Protein AF-A0A955H405-F1 (afdb_monomer_lite)

pLDDT: mean 86.74, std 10.96, range [53.12, 96.62]

Secondary structure (DSSP, 8-state):
-HHHHHHHHHHTHHHHHHHHHHHHHHHHHHH-SSPPPHHHHHHHHHHHHHHHHTT--SSHHHHHHHHHHHHHHHHHHHHHHHH--

Structure (mmCIF, N/CA/C/O backbone):
data_AF-A0A955H405-F1
#
_entry.id   AF-A0A955H405-F1
#
loop_
_atom_site.group_PDB
_atom_site.id
_atom_site.type_symbol
_atom_site.label_atom_id
_atom_site.label_alt_id
_atom_site.label_comp_id
_atom_site.label_asym_id
_atom_site.label_entity_id
_atom_site.label_seq_id
_atom_site.pdbx_PDB_ins_code
_atom_site.Cartn_x
_atom_site.Cartn_y
_atom_site.Cartn_z
_atom_site.occupancy
_atom_site.B_iso_or_equiv
_atom_site.auth_seq_id
_atom_site.auth_comp_id
_atom_site.auth_asym_id
_atom_site.auth_atom_id
_atom_site.pdbx_PDB_model_num
ATOM 1 N N . MET A 1 1 ? 8.960 17.477 -22.438 1.00 53.31 1 MET A N 1
ATOM 2 C CA . MET A 1 1 ? 8.481 17.356 -21.035 1.00 53.31 1 MET A CA 1
ATOM 3 C C . MET A 1 1 ? 7.201 16.527 -20.943 1.00 53.31 1 MET A C 1
ATOM 5 O O . MET A 1 1 ? 7.090 15.732 -20.025 1.00 53.31 1 MET A O 1
ATOM 9 N N . PHE A 1 2 ? 6.266 16.645 -21.895 1.00 58.31 2 PHE A N 1
ATOM 10 C CA . PHE A 1 2 ? 5.110 15.739 -21.978 1.00 58.31 2 PHE A CA 1
ATOM 11 C C . PHE A 1 2 ? 5.479 14.317 -22.434 1.00 58.31 2 PHE A C 1
ATOM 13 O O . PHE A 1 2 ? 4.894 13.361 -21.937 1.00 58.31 2 PHE A O 1
ATOM 20 N N . ASP A 1 3 ? 6.503 14.157 -23.278 1.00 56.19 3 ASP A N 1
ATOM 21 C CA . ASP A 1 3 ? 6.914 12.835 -23.785 1.00 56.19 3 ASP A CA 1
ATOM 22 C C . ASP A 1 3 ? 7.378 11.881 -22.676 1.00 56.19 3 ASP A C 1
ATOM 24 O O . ASP A 1 3 ? 7.052 10.698 -22.704 1.00 56.19 3 ASP A O 1
ATOM 28 N N . SER A 1 4 ? 8.054 12.401 -21.644 1.00 60.22 4 SER A N 1
ATOM 29 C CA . SER A 1 4 ? 8.477 11.595 -20.494 1.00 60.22 4 SER A CA 1
ATOM 30 C C . SER A 1 4 ? 7.335 11.270 -19.539 1.00 60.22 4 SER A C 1
ATOM 32 O O . SER A 1 4 ? 7.464 10.315 -18.792 1.00 60.22 4 SER A O 1
ATOM 34 N N . LEU A 1 5 ? 6.251 12.061 -19.522 1.00 59.19 5 LEU A N 1
ATOM 35 C CA . LEU A 1 5 ? 5.049 11.803 -18.716 1.00 59.19 5 LEU A CA 1
ATOM 36 C C . LEU A 1 5 ? 4.110 10.794 -19.389 1.00 59.19 5 LEU A C 1
ATOM 38 O O . LEU A 1 5 ? 3.353 10.111 -18.714 1.00 59.19 5 LEU A O 1
ATOM 42 N N . ILE A 1 6 ? 4.128 10.712 -20.714 1.00 65.19 6 ILE A N 1
ATOM 43 C CA . ILE A 1 6 ? 3.310 9.750 -21.451 1.00 65.19 6 ILE A CA 1
ATOM 44 C C . ILE A 1 6 ? 4.029 8.397 -21.526 1.00 65.19 6 ILE A C 1
ATOM 46 O O . ILE A 1 6 ? 3.371 7.363 -21.437 1.00 65.19 6 ILE A O 1
ATOM 50 N N . SER A 1 7 ? 5.367 8.380 -21.607 1.00 67.12 7 SER A N 1
ATOM 51 C CA . SER A 1 7 ? 6.119 7.126 -21.743 1.00 67.12 7 SER A CA 1
ATOM 52 C C . SER A 1 7 ? 5.923 6.182 -20.554 1.00 67.12 7 SER A C 1
ATOM 54 O O . SER A 1 7 ? 5.595 5.022 -20.774 1.00 67.12 7 SER A O 1
ATOM 56 N N . TRP A 1 8 ? 6.020 6.667 -19.309 1.00 66.50 8 TRP A N 1
ATOM 57 C CA . TRP A 1 8 ? 5.838 5.811 -18.123 1.00 66.50 8 TRP A CA 1
ATOM 58 C C . TRP A 1 8 ? 4.395 5.321 -17.958 1.00 66.50 8 TRP A C 1
ATOM 60 O O . TRP A 1 8 ? 4.166 4.234 -17.434 1.00 66.50 8 TRP A O 1
ATOM 70 N N . LEU A 1 9 ? 3.421 6.117 -18.413 1.00 66.69 9 LEU A N 1
ATOM 71 C CA . LEU A 1 9 ? 2.004 5.772 -18.345 1.00 66.69 9 LEU A CA 1
ATOM 72 C C . LEU A 1 9 ? 1.656 4.630 -19.312 1.00 66.69 9 LEU A C 1
ATOM 74 O O . LEU A 1 9 ? 0.800 3.806 -19.010 1.00 66.69 9 LEU A O 1
ATOM 78 N N . ILE A 1 10 ? 2.325 4.586 -20.468 1.00 74.31 10 ILE A N 1
ATOM 79 C CA . ILE A 1 10 ? 2.178 3.521 -21.469 1.00 74.31 10 ILE A CA 1
ATOM 80 C C . ILE A 1 10 ? 2.987 2.281 -21.064 1.00 74.31 10 ILE A C 1
ATOM 82 O O . ILE A 1 10 ? 2.506 1.160 -21.218 1.00 74.31 10 ILE A O 1
ATOM 86 N N . GLU A 1 11 ? 4.192 2.480 -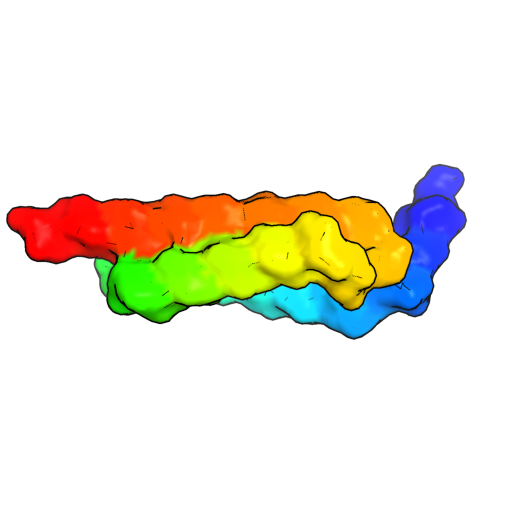20.528 1.00 78.56 11 GLU A N 1
ATOM 87 C CA . GLU A 1 11 ? 5.107 1.414 -20.107 1.00 78.56 11 GLU A CA 1
ATOM 88 C C . GLU A 1 11 ? 4.542 0.571 -18.954 1.00 78.56 11 GLU A C 1
ATOM 90 O O . GLU A 1 11 ? 4.715 -0.645 -18.944 1.00 78.56 11 GLU A O 1
ATOM 95 N N . ASP A 1 12 ? 3.809 1.192 -18.024 1.00 84.38 12 ASP A N 1
ATOM 96 C CA . ASP A 1 12 ? 3.247 0.526 -16.844 1.00 84.38 12 ASP A CA 1
ATOM 97 C C . ASP A 1 12 ? 1.763 0.858 -16.622 1.00 84.38 12 ASP A C 1
ATOM 99 O O . ASP A 1 12 ? 1.317 1.203 -15.524 1.00 84.38 12 ASP A O 1
ATOM 103 N N . TRP A 1 13 ? 0.967 0.771 -17.688 1.00 85.69 13 TRP A N 1
ATOM 104 C CA . TRP A 1 13 ? -0.453 1.133 -17.641 1.00 85.69 13 TRP A CA 1
ATOM 105 C C . TRP A 1 13 ? -1.247 0.304 -16.616 1.00 85.69 13 TRP A C 1
ATOM 107 O O . TRP A 1 13 ? -2.146 0.826 -15.954 1.00 85.69 13 TRP A O 1
ATOM 117 N N . THR A 1 14 ? -0.904 -0.980 -16.442 1.00 88.75 14 THR A N 1
ATOM 118 C CA . THR A 1 14 ? -1.553 -1.849 -15.445 1.00 88.75 14 THR A CA 1
ATOM 119 C C . THR A 1 14 ? -1.233 -1.404 -14.025 1.00 88.75 14 THR A C 1
ATOM 121 O O . THR A 1 14 ? -2.150 -1.257 -13.215 1.00 88.75 14 THR A O 1
ATOM 124 N N . GLY A 1 15 ? 0.038 -1.121 -13.730 1.00 89.69 15 GLY A N 1
ATOM 125 C CA . GLY A 1 15 ? 0.452 -0.614 -12.435 1.00 89.69 15 GLY A CA 1
ATOM 126 C C . GLY A 1 15 ? -0.200 0.729 -12.126 1.00 89.69 15 GLY A C 1
ATOM 127 O O . GLY A 1 15 ? -0.743 0.907 -11.037 1.00 89.69 15 GLY A O 1
ATOM 128 N N . VAL A 1 16 ? -0.264 1.636 -13.104 1.00 90.75 16 VAL A N 1
ATOM 129 C CA . VAL A 1 16 ? -0.959 2.926 -12.973 1.00 90.75 16 VAL A CA 1
ATOM 130 C C . VAL A 1 16 ? -2.432 2.727 -12.600 1.00 90.75 16 VAL A C 1
ATOM 132 O O . VAL A 1 16 ? -2.904 3.352 -11.651 1.00 90.75 16 VAL A O 1
ATOM 135 N N . LEU A 1 17 ? -3.162 1.836 -13.283 1.00 91.25 17 LEU A N 1
ATOM 136 C CA . LEU A 1 17 ? -4.570 1.555 -12.968 1.00 91.25 17 LEU A CA 1
ATOM 137 C C . LEU A 1 17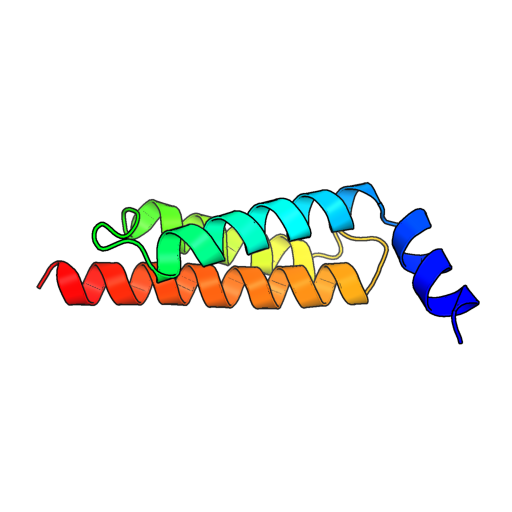 ? -4.755 0.985 -11.558 1.00 91.25 17 LEU A C 1
ATOM 139 O O . LEU A 1 17 ? -5.665 1.406 -10.843 1.00 91.25 17 LEU A O 1
ATOM 143 N N . VAL A 1 18 ? -3.881 0.066 -11.139 1.00 91.88 18 VAL A N 1
ATOM 144 C CA . VAL A 1 18 ? -3.889 -0.484 -9.776 1.00 91.88 18 VAL A CA 1
ATOM 145 C C . VAL A 1 18 ? -3.681 0.632 -8.753 1.00 91.88 18 VAL A C 1
ATOM 147 O O . VAL A 1 18 ? -4.431 0.728 -7.780 1.00 91.88 18 VAL A O 1
ATOM 150 N N . GLN A 1 19 ? -2.718 1.525 -8.988 1.00 93.56 19 GLN A N 1
ATOM 151 C CA . GLN A 1 19 ? -2.459 2.636 -8.076 1.00 93.56 19 GLN A CA 1
ATOM 152 C C . GLN A 1 19 ? -3.597 3.653 -8.030 1.00 93.56 19 GLN A C 1
ATOM 154 O O . GLN A 1 19 ? -3.923 4.146 -6.949 1.00 93.56 19 GLN A O 1
ATOM 159 N N 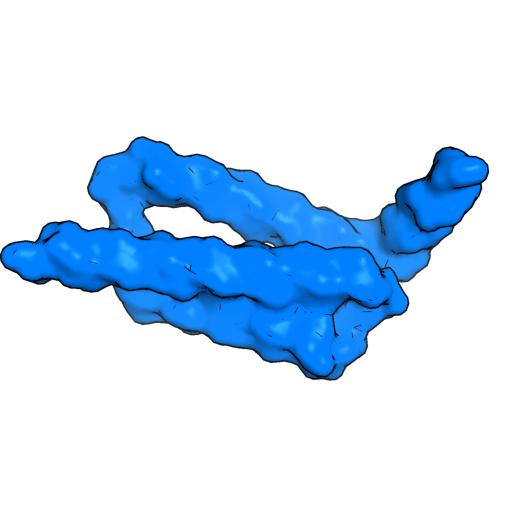. LEU A 1 20 ? -4.237 3.937 -9.164 1.00 94.00 20 LEU A N 1
ATOM 160 C CA . LEU A 1 20 ? -5.420 4.795 -9.216 1.00 94.00 20 LEU A CA 1
ATOM 161 C C . LEU A 1 20 ? -6.592 4.183 -8.447 1.00 94.00 20 LEU A C 1
ATOM 163 O O . LEU A 1 20 ? -7.259 4.894 -7.697 1.00 94.00 20 LEU A O 1
ATOM 167 N N . PHE A 1 21 ? -6.813 2.872 -8.574 1.00 94.56 21 PHE A N 1
ATOM 168 C CA . PHE A 1 21 ? -7.833 2.164 -7.804 1.00 94.56 21 PHE A CA 1
ATOM 169 C C . PHE A 1 21 ? -7.587 2.306 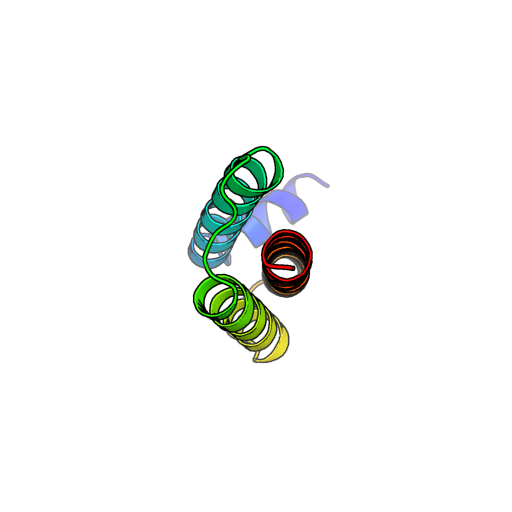-6.296 1.00 94.56 21 PHE A C 1
ATOM 171 O O . PHE A 1 21 ? -8.471 2.754 -5.563 1.00 94.56 21 PHE A O 1
ATOM 178 N N . PHE A 1 22 ? -6.375 2.003 -5.824 1.00 93.56 22 PHE A N 1
ATOM 179 C CA . PHE A 1 22 ? -6.064 2.110 -4.398 1.00 93.56 22 PHE A CA 1
ATOM 180 C C . PHE A 1 22 ? -6.123 3.551 -3.889 1.00 93.56 22 PHE A C 1
ATOM 182 O O . PHE A 1 22 ? -6.726 3.787 -2.843 1.00 93.56 22 PHE A O 1
ATOM 189 N N . ALA A 1 23 ? -5.598 4.522 -4.637 1.00 92.56 23 ALA A N 1
ATOM 190 C CA . ALA A 1 23 ? -5.701 5.935 -4.281 1.00 92.56 23 ALA A CA 1
ATOM 191 C C . ALA A 1 23 ? -7.167 6.389 -4.162 1.00 92.56 23 ALA A C 1
ATOM 193 O O . ALA A 1 23 ? -7.539 7.038 -3.184 1.00 92.56 23 ALA A O 1
ATOM 194 N N . TYR A 1 24 ? -8.023 5.990 -5.108 1.00 92.75 24 TYR A N 1
ATOM 195 C CA . TYR A 1 24 ? -9.452 6.298 -5.071 1.00 92.75 24 TYR A CA 1
ATOM 196 C C . TYR A 1 24 ? -10.135 5.702 -3.832 1.00 92.75 24 TYR A C 1
ATOM 198 O O . TYR A 1 24 ? -10.849 6.406 -3.117 1.00 92.75 24 TYR A O 1
ATOM 206 N N . THR A 1 25 ? -9.869 4.429 -3.523 1.00 91.25 25 THR A N 1
ATOM 207 C CA . THR A 1 25 ? -10.442 3.784 -2.328 1.00 91.25 25 THR A CA 1
ATOM 208 C C . THR A 1 25 ? -9.991 4.449 -1.025 1.00 91.25 25 THR A C 1
ATOM 210 O O . THR A 1 25 ? -10.818 4.662 -0.140 1.00 91.25 25 THR A O 1
ATOM 213 N N . ILE A 1 26 ? -8.720 4.860 -0.922 1.00 89.62 26 ILE A N 1
ATOM 214 C CA . ILE A 1 26 ? -8.193 5.590 0.240 1.00 89.62 26 ILE A CA 1
ATOM 215 C C . ILE A 1 26 ? -8.943 6.903 0.441 1.00 89.62 26 ILE A C 1
ATOM 217 O O . ILE A 1 26 ? -9.337 7.206 1.566 1.00 89.62 26 ILE A O 1
ATOM 221 N N . ILE A 1 27 ? -9.161 7.674 -0.629 1.00 88.44 27 ILE A N 1
ATOM 222 C CA . ILE A 1 27 ? -9.878 8.952 -0.556 1.00 88.44 27 ILE A CA 1
ATOM 223 C C . ILE A 1 27 ? -11.272 8.737 0.037 1.00 88.44 27 ILE A C 1
ATOM 225 O O . ILE A 1 27 ? -11.638 9.424 0.990 1.00 88.44 27 ILE A O 1
ATOM 229 N N . LEU A 1 28 ? -12.020 7.745 -0.454 1.00 87.88 28 LEU A N 1
ATOM 230 C CA . LEU A 1 28 ? -13.345 7.423 0.085 1.00 87.88 28 LEU A CA 1
ATOM 231 C C . LEU A 1 28 ? -13.278 7.057 1.575 1.00 87.88 28 LEU A C 1
ATOM 233 O O . LEU A 1 28 ? -14.054 7.565 2.383 1.00 87.88 28 LEU A O 1
ATOM 237 N N . MET A 1 29 ? -12.308 6.229 1.961 1.00 87.25 29 MET A N 1
ATOM 238 C CA . MET A 1 29 ? -12.180 5.730 3.331 1.00 87.25 29 MET A CA 1
ATOM 239 C C . MET A 1 29 ? -11.660 6.781 4.317 1.00 87.25 29 MET A C 1
ATOM 241 O O . MET A 1 29 ? -12.01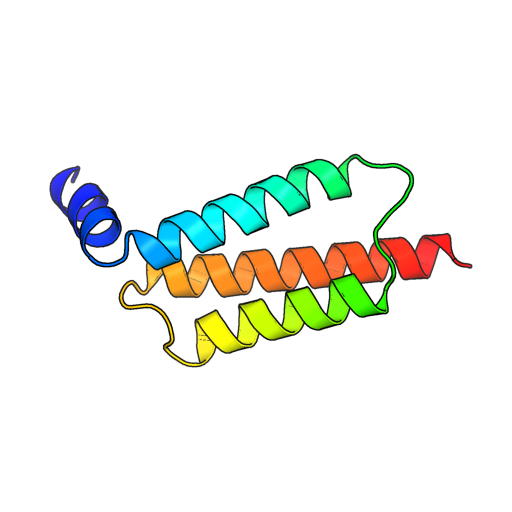5 6.735 5.494 1.00 87.25 29 MET A O 1
ATOM 245 N N . ILE A 1 30 ? -10.845 7.750 3.884 1.00 81.94 30 ILE A N 1
ATOM 246 C CA . ILE A 1 30 ? -10.355 8.851 4.732 1.00 81.94 30 ILE A CA 1
ATOM 247 C C . ILE A 1 30 ? -11.499 9.774 5.169 1.00 81.94 30 ILE A C 1
ATOM 249 O O . ILE A 1 30 ? -11.467 10.279 6.295 1.00 81.94 30 ILE A O 1
ATOM 253 N N . PHE A 1 31 ? -12.534 9.940 4.351 1.00 81.25 31 PHE A N 1
ATOM 254 C CA . PHE A 1 31 ? -13.697 10.756 4.712 1.00 81.25 31 PHE A CA 1
ATOM 255 C C . PHE A 1 31 ? -14.846 9.953 5.326 1.00 81.25 31 PHE A C 1
ATOM 257 O O . PHE A 1 31 ? -15.735 10.542 5.942 1.00 81.25 31 PHE A O 1
ATOM 264 N N . ASP A 1 32 ? -14.813 8.622 5.231 1.00 83.69 32 ASP A N 1
ATOM 265 C CA . ASP A 1 32 ? -15.810 7.776 5.878 1.00 83.69 32 ASP A CA 1
ATOM 266 C C . ASP A 1 32 ? -15.670 7.797 7.412 1.00 83.69 32 ASP A C 1
ATOM 268 O O . ASP A 1 32 ? -14.568 7.770 7.977 1.00 83.69 32 ASP A O 1
ATOM 272 N N . LYS A 1 33 ? -16.820 7.827 8.093 1.00 77.00 33 LYS A N 1
ATOM 273 C CA . LYS A 1 33 ? -16.933 7.679 9.547 1.00 77.00 33 LYS A CA 1
ATOM 274 C C . LYS A 1 33 ? -16.638 6.245 9.977 1.00 77.00 33 LYS A C 1
ATOM 276 O O . LYS A 1 33 ? -16.061 6.051 11.045 1.00 77.00 33 LYS A O 1
ATOM 281 N N . GLN A 1 34 ? -17.017 5.255 9.169 1.00 81.94 34 GLN A N 1
ATOM 282 C CA . GLN A 1 34 ? -16.735 3.848 9.438 1.00 81.94 34 GLN A CA 1
ATOM 283 C C . GLN A 1 34 ? -15.485 3.415 8.679 1.00 81.94 34 GLN A C 1
ATOM 285 O O . GLN A 1 34 ? -15.532 2.994 7.528 1.00 81.94 34 GLN A O 1
ATOM 290 N N . LYS A 1 35 ? -14.334 3.517 9.347 1.00 86.69 35 LYS A N 1
ATOM 291 C CA . LYS A 1 35 ? -13.066 3.069 8.768 1.00 86.69 35 LYS A CA 1
ATOM 292 C C . LYS A 1 35 ? -13.071 1.542 8.562 1.00 86.69 35 LYS A C 1
ATOM 294 O O . LYS A 1 35 ? -13.692 0.824 9.356 1.00 86.69 35 LYS A O 1
ATOM 299 N N . PRO A 1 36 ? -12.341 1.023 7.558 1.00 87.44 36 PRO A N 1
ATOM 300 C CA . PRO A 1 36 ? -12.187 -0.415 7.366 1.00 87.44 36 PRO A CA 1
ATOM 301 C C . PRO A 1 36 ? -11.579 -1.095 8.604 1.00 87.44 36 PRO A C 1
ATOM 303 O O . PRO A 1 36 ? -10.861 -0.443 9.370 1.00 87.44 36 PRO A O 1
ATOM 306 N N . PRO A 1 37 ? -11.818 -2.405 8.807 1.00 90.56 37 PRO A N 1
ATOM 307 C CA . PRO A 1 37 ? -11.179 -3.171 9.872 1.00 90.56 37 PRO A CA 1
ATOM 308 C C . PRO A 1 37 ? -9.654 -3.030 9.842 1.00 90.56 37 PRO A C 1
ATOM 310 O O . PRO A 1 37 ? -9.044 -3.063 8.774 1.00 90.56 37 PRO A O 1
ATOM 313 N N . VAL A 1 38 ? -9.031 -2.945 11.022 1.00 91.62 38 VAL A N 1
ATOM 314 C CA . VAL A 1 38 ? -7.575 -2.748 11.163 1.00 91.62 38 VAL A CA 1
ATOM 315 C C . VAL A 1 38 ? -6.792 -3.797 10.376 1.00 91.62 38 VAL A C 1
ATOM 317 O O . VAL A 1 38 ? -5.853 -3.451 9.667 1.00 91.62 38 VAL A O 1
ATOM 320 N N . GLN A 1 39 ? -7.218 -5.062 10.432 1.00 92.00 39 GLN A N 1
ATOM 321 C CA . GLN A 1 39 ? -6.577 -6.153 9.700 1.00 92.00 39 GLN A CA 1
ATOM 322 C C . GLN A 1 39 ? -6.582 -5.921 8.183 1.00 92.00 39 GLN A C 1
ATOM 324 O O . GLN A 1 39 ? -5.543 -6.070 7.548 1.00 92.00 39 GLN A O 1
ATOM 329 N N . ALA A 1 40 ? -7.719 -5.521 7.606 1.00 91.69 40 ALA A N 1
ATOM 330 C CA . ALA A 1 40 ? -7.821 -5.262 6.172 1.00 91.69 40 ALA A CA 1
ATOM 331 C C . ALA A 1 40 ? -6.914 -4.094 5.759 1.00 91.69 40 ALA A C 1
ATOM 333 O O . ALA A 1 40 ? -6.171 -4.201 4.784 1.00 91.69 40 ALA A O 1
ATOM 334 N N . SER A 1 41 ? -6.913 -3.013 6.542 1.00 92.56 41 SER A N 1
ATOM 335 C CA . SER A 1 41 ? -6.096 -1.831 6.263 1.00 92.56 41 SER A CA 1
ATOM 336 C C . SER A 1 41 ? -4.596 -2.107 6.366 1.00 92.56 41 SER A C 1
ATOM 338 O O . SER A 1 41 ? -3.832 -1.706 5.491 1.00 92.56 41 SER A O 1
ATOM 340 N N . VAL A 1 42 ? -4.170 -2.832 7.406 1.00 94.56 42 VAL A N 1
ATOM 341 C CA . VAL A 1 42 ? -2.757 -3.179 7.614 1.00 94.56 42 VAL A CA 1
ATOM 342 C C . VAL A 1 42 ? -2.258 -4.126 6.526 1.00 94.56 42 VAL A C 1
ATOM 344 O O . VAL A 1 42 ? -1.202 -3.880 5.949 1.00 94.56 42 VAL A O 1
ATOM 347 N N . LEU A 1 43 ? -3.023 -5.173 6.200 1.00 96.06 43 LEU A N 1
ATOM 348 C CA . LEU A 1 43 ? -2.640 -6.121 5.152 1.00 96.06 43 LEU A CA 1
ATOM 349 C C . LEU A 1 43 ? -2.554 -5.446 3.780 1.00 96.06 43 LEU A C 1
ATOM 351 O O . LEU A 1 43 ? -1.588 -5.672 3.055 1.00 96.06 43 LEU A O 1
ATOM 355 N N . THR A 1 44 ? -3.513 -4.576 3.452 1.00 94.81 44 THR A N 1
ATOM 356 C CA . THR A 1 44 ? -3.499 -3.815 2.192 1.00 94.81 44 THR A CA 1
ATOM 357 C C . THR A 1 44 ? -2.299 -2.872 2.133 1.00 94.81 44 THR A C 1
ATOM 359 O O . THR A 1 44 ? -1.592 -2.831 1.128 1.00 94.81 44 THR A O 1
ATOM 362 N N . GLY A 1 45 ? -2.012 -2.166 3.232 1.00 95.44 45 GLY A N 1
ATOM 363 C CA . GLY A 1 45 ? -0.867 -1.265 3.319 1.00 95.44 45 GLY A CA 1
ATOM 364 C C . GLY A 1 45 ? 0.470 -1.978 3.123 1.00 95.44 45 GLY A C 1
ATOM 365 O O . GLY A 1 45 ? 1.292 -1.544 2.317 1.00 95.44 45 GLY A O 1
ATOM 366 N N . LEU A 1 46 ? 0.667 -3.114 3.798 1.00 96.62 46 LEU A N 1
ATOM 367 C CA . LEU A 1 46 ? 1.876 -3.924 3.644 1.00 96.62 46 LEU A CA 1
ATOM 368 C C . LEU A 1 46 ? 2.007 -4.501 2.232 1.00 96.62 46 LEU A C 1
ATOM 370 O O . LEU A 1 46 ? 3.095 -4.446 1.664 1.00 96.62 46 LEU A O 1
ATOM 374 N N . ALA A 1 47 ? 0.917 -5.002 1.645 1.00 95.44 47 ALA A N 1
ATOM 375 C CA . ALA A 1 47 ? 0.934 -5.535 0.285 1.00 95.44 47 ALA A CA 1
ATOM 376 C C . ALA A 1 47 ? 1.397 -4.478 -0.729 1.00 95.44 47 ALA A C 1
ATOM 378 O O . ALA A 1 47 ? 2.263 -4.755 -1.553 1.00 95.44 47 ALA A O 1
ATOM 379 N N . LEU A 1 48 ? 0.893 -3.246 -0.630 1.00 95.94 48 LEU A N 1
ATOM 380 C CA . LEU A 1 48 ? 1.274 -2.157 -1.533 1.00 95.94 48 LEU A CA 1
ATOM 381 C C . LEU A 1 48 ? 2.733 -1.715 -1.368 1.00 95.94 48 LEU A C 1
ATOM 383 O O . LEU A 1 48 ? 3.395 -1.415 -2.364 1.00 95.94 48 LEU A O 1
ATOM 387 N N . ILE A 1 49 ? 3.255 -1.720 -0.139 1.00 96.31 49 ILE A N 1
ATOM 388 C CA . ILE A 1 49 ? 4.676 -1.448 0.116 1.00 96.31 49 ILE A CA 1
ATOM 389 C C . ILE A 1 49 ? 5.541 -2.550 -0.498 1.00 96.31 49 ILE A C 1
ATOM 391 O O . ILE A 1 49 ? 6.513 -2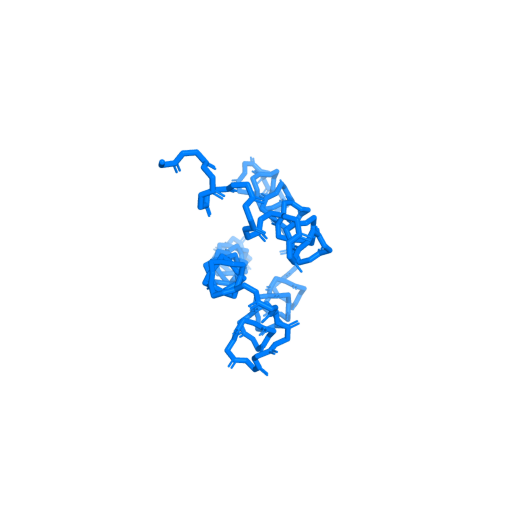.246 -1.186 1.00 96.31 49 ILE A O 1
ATOM 395 N N . VAL A 1 50 ? 5.177 -3.820 -0.295 1.00 96.19 50 VAL A N 1
ATOM 396 C CA . VAL A 1 50 ? 5.911 -4.964 -0.857 1.00 96.19 50 VAL A CA 1
ATOM 397 C C . VAL A 1 50 ? 5.882 -4.940 -2.383 1.00 96.19 50 VAL A C 1
ATOM 399 O O . VAL A 1 50 ? 6.920 -5.157 -2.995 1.00 96.19 50 VAL A O 1
ATOM 402 N N . LEU A 1 51 ? 4.748 -4.612 -3.007 1.00 92.88 51 LEU A N 1
ATOM 403 C CA . LEU A 1 51 ? 4.657 -4.470 -4.465 1.00 92.88 51 LEU A CA 1
ATOM 404 C C . LEU A 1 51 ? 5.558 -3.341 -4.992 1.00 92.88 51 LEU A C 1
ATOM 406 O O . LEU A 1 51 ? 6.231 -3.509 -6.008 1.00 92.88 51 LEU A O 1
ATOM 410 N N . GLY A 1 52 ? 5.600 -2.205 -4.288 1.00 92.62 52 GLY A N 1
ATOM 411 C CA . GLY A 1 52 ? 6.436 -1.063 -4.662 1.00 92.62 52 GLY A CA 1
ATOM 412 C C . GLY A 1 52 ? 7.934 -1.336 -4.511 1.00 92.62 52 GLY A C 1
ATOM 413 O O . GLY A 1 52 ? 8.703 -1.102 -5.438 1.00 92.62 52 GLY A O 1
ATOM 414 N N . VAL A 1 53 ? 8.360 -1.862 -3.361 1.00 92.25 53 VAL A N 1
ATOM 415 C CA . VAL A 1 53 ? 9.782 -2.124 -3.064 1.00 92.25 53 VAL A CA 1
ATOM 416 C C . VAL A 1 53 ? 10.286 -3.399 -3.746 1.00 92.25 53 VAL A C 1
ATOM 418 O O . VAL A 1 53 ? 11.451 -3.482 -4.121 1.00 92.25 53 VAL A O 1
ATOM 421 N N . GLY A 1 54 ? 9.415 -4.389 -3.937 1.00 88.25 54 GLY A N 1
ATOM 422 C CA . GLY A 1 54 ? 9.741 -5.693 -4.515 1.00 88.25 54 GLY A CA 1
ATOM 423 C C . GLY A 1 54 ? 9.915 -5.701 -6.034 1.00 88.25 54 GLY A C 1
ATOM 424 O O . GLY A 1 54 ? 10.090 -6.773 -6.604 1.00 88.25 54 GLY A O 1
ATOM 425 N N . GLY A 1 55 ? 9.848 -4.543 -6.700 1.00 83.44 55 GLY A N 1
ATOM 426 C CA . GLY A 1 55 ? 10.081 -4.431 -8.142 1.00 83.44 55 GLY A CA 1
ATOM 427 C C . GLY A 1 55 ? 8.956 -5.008 -9.006 1.00 83.44 55 GLY A C 1
ATOM 428 O O . GLY A 1 55 ? 9.210 -5.440 -10.124 1.00 83.44 55 GLY A O 1
ATOM 429 N N . SER A 1 56 ? 7.715 -5.037 -8.503 1.00 87.31 56 SER A N 1
ATOM 430 C CA . SER A 1 56 ? 6.558 -5.548 -9.262 1.00 87.31 56 SER A CA 1
ATOM 431 C C . SER A 1 56 ? 6.063 -4.590 -10.355 1.00 87.31 56 SER A C 1
ATOM 433 O O . SER A 1 56 ? 5.191 -4.960 -11.136 1.00 87.31 56 SER A O 1
ATOM 435 N N . PHE A 1 57 ? 6.603 -3.370 -10.408 1.00 88.88 57 PHE A N 1
ATOM 436 C CA . PHE A 1 57 ? 6.223 -2.326 -11.356 1.00 88.88 57 PHE A CA 1
ATOM 437 C C . PHE A 1 57 ? 7.388 -1.989 -12.280 1.00 88.88 57 PHE A C 1
ATOM 439 O O . PHE A 1 57 ? 8.535 -1.917 -11.837 1.00 88.88 57 PHE A O 1
ATOM 446 N N . LEU A 1 58 ? 7.077 -1.758 -13.555 1.00 87.00 58 LEU A N 1
ATOM 447 C CA . LEU A 1 58 ? 8.069 -1.387 -14.567 1.00 87.00 58 LEU A CA 1
ATOM 448 C C . LEU A 1 58 ? 8.509 0.073 -14.400 1.00 87.00 58 LEU A C 1
ATOM 450 O O . LEU A 1 58 ? 9.678 0.400 -14.589 1.00 87.00 58 LEU A O 1
ATOM 454 N N . SER A 1 59 ? 7.589 0.945 -13.975 1.00 88.00 59 SER A N 1
ATOM 455 C CA . SER A 1 59 ? 7.882 2.352 -13.718 1.00 88.00 59 SER A CA 1
ATOM 456 C C . SER A 1 59 ? 8.254 2.596 -12.256 1.00 88.00 59 SER A C 1
ATOM 458 O O . SER A 1 59 ? 7.512 2.260 -11.327 1.00 88.00 59 SER A O 1
ATOM 460 N N . SER A 1 60 ? 9.376 3.288 -12.043 1.00 87.19 60 SER A N 1
ATOM 461 C CA . SER A 1 60 ? 9.806 3.743 -10.715 1.00 87.19 60 SER A CA 1
ATOM 462 C C . SER A 1 60 ? 8.809 4.716 -10.074 1.00 87.19 60 SER A C 1
ATOM 464 O O . SER A 1 60 ? 8.661 4.730 -8.851 1.00 87.19 60 SER A O 1
ATOM 466 N N . ALA A 1 61 ? 8.073 5.484 -10.886 1.00 87.00 61 ALA A N 1
ATOM 467 C CA . ALA A 1 61 ? 7.012 6.361 -10.405 1.00 87.00 61 ALA A CA 1
ATOM 468 C C . ALA A 1 61 ? 5.836 5.548 -9.843 1.00 87.00 61 ALA A C 1
ATOM 470 O O . ALA A 1 61 ? 5.381 5.820 -8.733 1.00 87.00 61 ALA A O 1
ATOM 471 N N . THR A 1 62 ? 5.388 4.509 -10.553 1.00 90.38 62 THR A N 1
ATOM 472 C CA . THR A 1 62 ? 4.323 3.614 -10.073 1.00 90.38 62 THR A CA 1
ATOM 473 C C . THR A 1 62 ? 4.737 2.891 -8.795 1.00 90.38 62 THR A C 1
ATOM 475 O O . THR A 1 62 ? 3.957 2.822 -7.844 1.00 90.38 62 THR A O 1
ATOM 478 N N . ALA A 1 63 ? 5.983 2.411 -8.736 1.00 91.88 63 ALA A N 1
ATOM 479 C CA . ALA A 1 63 ? 6.542 1.789 -7.542 1.00 91.88 63 ALA A CA 1
ATOM 480 C C . ALA A 1 63 ? 6.505 2.736 -6.333 1.00 91.88 63 ALA A C 1
ATOM 482 O O . ALA A 1 63 ? 6.031 2.356 -5.260 1.00 91.88 63 ALA A O 1
ATOM 483 N N . PHE A 1 64 ? 6.928 3.989 -6.519 1.00 91.94 64 PHE A N 1
ATOM 484 C CA . PHE A 1 64 ? 6.878 5.009 -5.473 1.00 91.94 64 PHE A CA 1
ATOM 485 C C . PHE A 1 64 ? 5.443 5.299 -5.010 1.00 91.94 64 PHE A C 1
ATOM 487 O O . PHE A 1 64 ? 5.172 5.325 -3.808 1.00 91.94 64 PHE A O 1
ATOM 494 N N . VAL A 1 65 ? 4.506 5.459 -5.951 1.00 93.56 65 VAL A N 1
ATOM 495 C CA . VAL A 1 65 ? 3.083 5.673 -5.640 1.00 93.56 65 VAL A CA 1
ATOM 496 C C . VAL A 1 65 ? 2.499 4.482 -4.877 1.00 93.56 65 VAL A C 1
ATOM 498 O O . VAL A 1 65 ? 1.733 4.688 -3.939 1.00 93.56 65 VAL A O 1
ATOM 501 N N . SER A 1 66 ? 2.912 3.252 -5.193 1.00 95.75 66 SER A N 1
ATOM 502 C CA . SER A 1 66 ? 2.517 2.055 -4.441 1.00 95.75 66 SER A CA 1
ATOM 503 C C . SER A 1 66 ? 2.932 2.124 -2.980 1.00 95.75 66 SER A C 1
ATOM 505 O O . SER A 1 66 ? 2.113 1.888 -2.093 1.00 95.75 66 SER A O 1
ATOM 507 N N . VAL A 1 67 ? 4.178 2.512 -2.703 1.00 96.00 67 VAL A N 1
ATOM 508 C CA . VAL A 1 67 ? 4.652 2.675 -1.322 1.00 96.00 67 VAL A CA 1
ATOM 509 C C . VAL A 1 67 ? 3.869 3.778 -0.607 1.00 96.00 67 VAL A C 1
ATOM 511 O O . VAL A 1 67 ? 3.429 3.577 0.526 1.00 96.00 67 VAL A O 1
ATOM 514 N N . ALA A 1 68 ? 3.635 4.914 -1.268 1.00 95.56 68 ALA A N 1
ATOM 515 C CA . ALA A 1 68 ? 2.859 6.017 -0.703 1.00 95.56 68 ALA A CA 1
ATOM 516 C C . ALA A 1 68 ? 1.413 5.602 -0.370 1.00 95.56 68 ALA A C 1
ATOM 518 O O . ALA A 1 68 ? 0.948 5.827 0.750 1.00 95.56 68 ALA A O 1
ATOM 519 N N . ASN A 1 69 ? 0.726 4.929 -1.297 1.00 95.88 69 ASN A N 1
ATOM 520 C CA . ASN A 1 69 ? -0.605 4.366 -1.070 1.00 95.88 69 ASN A CA 1
ATOM 521 C C . ASN A 1 69 ? -0.591 3.345 0.075 1.00 95.88 69 ASN A C 1
ATOM 523 O O . ASN A 1 69 ? -1.485 3.346 0.921 1.00 95.88 69 ASN A O 1
ATOM 527 N N . GLY A 1 70 ? 0.441 2.504 0.153 1.00 95.94 70 GLY A N 1
ATOM 528 C CA . GLY A 1 70 ? 0.592 1.542 1.237 1.00 95.94 70 GLY A CA 1
ATOM 529 C C . GLY A 1 70 ? 0.690 2.202 2.614 1.00 95.94 70 GLY A C 1
ATOM 530 O O . GLY A 1 70 ? -0.023 1.812 3.539 1.00 95.94 70 GLY A O 1
ATOM 531 N N . LEU A 1 71 ? 1.490 3.264 2.745 1.00 96.25 71 LEU A N 1
ATOM 532 C CA . LEU A 1 71 ? 1.595 4.042 3.985 1.00 96.25 71 LEU A CA 1
ATOM 533 C C . LEU A 1 71 ? 0.266 4.708 4.374 1.00 96.25 71 LEU A C 1
ATOM 535 O O . LEU A 1 71 ? -0.102 4.707 5.550 1.00 96.25 71 LEU A O 1
ATOM 539 N N . LEU A 1 72 ? -0.485 5.234 3.403 1.00 94.69 72 LEU A N 1
ATOM 540 C CA . LEU A 1 72 ? -1.811 5.808 3.654 1.00 94.69 72 LEU A CA 1
ATOM 541 C C . LEU A 1 72 ? -2.804 4.754 4.159 1.00 94.69 72 LEU A C 1
ATOM 543 O O . LEU A 1 72 ? -3.561 5.019 5.092 1.00 94.69 72 LEU A O 1
ATOM 547 N N . TRP A 1 73 ? -2.760 3.539 3.613 1.00 95.12 73 TRP A N 1
ATOM 548 C CA . TRP A 1 73 ? -3.564 2.415 4.096 1.00 95.12 73 TRP A CA 1
ATOM 549 C C . TRP A 1 73 ? -3.218 2.005 5.532 1.00 95.12 73 TRP A C 1
ATOM 551 O O . TRP A 1 73 ? -4.121 1.765 6.340 1.00 95.12 73 TRP A O 1
ATOM 561 N N . LEU A 1 74 ? -1.932 2.006 5.895 1.00 94.44 74 LEU A N 1
ATOM 562 C CA . LEU A 1 74 ? -1.521 1.805 7.288 1.00 94.44 74 LEU A CA 1
ATOM 563 C C . LEU A 1 74 ? -2.081 2.904 8.198 1.00 94.44 74 LEU A C 1
ATOM 565 O O . LEU A 1 74 ? -2.567 2.609 9.292 1.00 94.44 74 LEU A O 1
ATOM 569 N N . MET A 1 75 ? -2.087 4.157 7.734 1.00 92.94 75 MET A N 1
ATOM 570 C CA . MET A 1 75 ? -2.656 5.273 8.488 1.00 92.94 75 MET A CA 1
ATOM 571 C C . MET A 1 75 ? -4.173 5.130 8.681 1.00 92.94 75 MET A C 1
ATOM 573 O O . MET A 1 75 ? -4.677 5.395 9.772 1.00 92.94 75 MET A O 1
ATOM 577 N N . VAL A 1 76 ? -4.911 4.649 7.677 1.00 92.06 76 VAL A N 1
ATOM 578 C CA . VAL A 1 76 ? -6.343 4.320 7.815 1.00 92.06 76 VAL A CA 1
ATOM 579 C C . VAL A 1 76 ? -6.556 3.229 8.873 1.00 92.06 76 VAL A C 1
ATOM 581 O O . VAL A 1 76 ? -7.460 3.335 9.704 1.00 92.06 76 VAL A O 1
ATOM 584 N N . GLY A 1 77 ? -5.697 2.205 8.901 1.00 92.25 77 GLY A N 1
ATOM 585 C CA . GLY A 1 77 ? -5.708 1.175 9.945 1.00 92.25 77 GLY A CA 1
ATOM 586 C C . GLY A 1 77 ? -5.448 1.743 11.341 1.00 92.25 77 GLY A C 1
ATOM 587 O O . GLY A 1 77 ? -6.165 1.415 12.287 1.00 92.25 77 GLY A O 1
ATOM 588 N N . TYR A 1 78 ? -4.482 2.653 11.460 1.00 92.25 78 TYR A N 1
ATOM 589 C CA . TYR A 1 78 ? -4.188 3.360 12.706 1.00 92.25 78 TYR A CA 1
ATOM 590 C C . TYR A 1 78 ? -5.367 4.227 13.176 1.00 92.25 78 TYR A C 1
ATOM 592 O O . TYR A 1 78 ? -5.741 4.186 14.349 1.00 92.25 78 TYR A O 1
ATOM 600 N N . GLN A 1 79 ? -6.021 4.951 12.261 1.00 90.31 79 GLN A N 1
ATOM 601 C CA . GLN A 1 79 ? -7.240 5.705 12.567 1.00 90.31 79 GLN A CA 1
ATOM 602 C C . GLN A 1 79 ? -8.351 4.790 13.092 1.00 90.31 79 GLN A C 1
ATOM 604 O O . GLN A 1 79 ? -8.968 5.114 14.106 1.00 90.31 79 GLN A O 1
ATOM 609 N N . ARG A 1 80 ? -8.585 3.629 12.458 1.00 90.94 80 ARG A N 1
ATOM 610 C CA . ARG A 1 80 ? -9.577 2.654 12.941 1.00 90.94 80 ARG A CA 1
ATOM 611 C C . ARG A 1 80 ? -9.230 2.141 14.334 1.00 90.94 80 ARG A C 1
ATOM 613 O O . ARG A 1 80 ? -10.123 2.033 15.170 1.00 90.94 80 ARG A O 1
ATOM 620 N N . TRP A 1 81 ? -7.961 1.823 14.582 1.00 92.00 81 TRP A N 1
ATOM 621 C CA . TRP A 1 81 ? -7.497 1.345 15.884 1.00 92.00 81 TRP A CA 1
ATOM 622 C C . TRP A 1 81 ? -7.769 2.368 16.992 1.00 92.00 81 TRP A C 1
ATOM 624 O O . TRP A 1 81 ? -8.248 2.000 18.060 1.00 92.00 81 TRP A O 1
ATOM 634 N N . ASN A 1 82 ? -7.540 3.653 16.716 1.00 88.50 82 ASN A N 1
ATOM 635 C CA . ASN A 1 82 ? -7.827 4.728 17.666 1.00 88.50 82 ASN A CA 1
ATOM 636 C C . ASN A 1 82 ? -9.328 4.993 17.860 1.00 88.50 82 ASN A C 1
ATOM 638 O O . ASN A 1 82 ? -9.704 5.469 18.920 1.00 88.50 82 ASN A O 1
ATOM 642 N N . GLN A 1 83 ? -10.177 4.692 16.872 1.00 83.94 83 GLN A N 1
ATOM 643 C CA . GLN A 1 83 ? -11.642 4.773 17.000 1.00 83.94 83 GLN A CA 1
ATOM 644 C C . GLN A 1 83 ? -12.271 3.563 17.707 1.00 83.94 83 GLN A C 1
ATOM 646 O O . GLN A 1 83 ? -13.431 3.619 18.102 1.00 83.94 83 GLN A O 1
ATOM 651 N N . GLY A 1 84 ? -11.562 2.431 17.756 1.00 68.94 84 GLY A N 1
ATOM 652 C CA . GLY A 1 84 ? -12.004 1.205 18.428 1.00 68.94 84 GLY A CA 1
ATOM 653 C C . GLY A 1 84 ? -11.651 1.153 19.918 1.00 68.94 84 GLY A C 1
ATOM 654 O O . GLY A 1 84 ? -11.937 0.145 20.561 1.00 68.94 84 GLY A O 1
ATOM 655 N N . LYS A 1 85 ? -11.013 2.206 20.433 1.00 53.12 85 LYS A N 1
ATOM 656 C CA . LYS A 1 85 ? -10.809 2.491 21.856 1.00 53.12 85 LYS A CA 1
ATOM 657 C C . LYS A 1 85 ? -11.788 3.573 22.289 1.00 53.12 85 LYS A C 1
ATOM 659 O O . LYS A 1 85 ? -12.187 3.526 23.469 1.00 53.12 85 LYS A O 1
#

Sequence (85 aa):
MFDSLISWLIEDWTGVLVQLFFAYTIILMIFDKQKPPVQASVLTGLALIVLGVGGSFLSSATAFVSVANGLLWLMVGYQRWNQGK

Radius of gyration: 14.2 Å; chains: 1; bounding box: 27×24×46 Å

Foldseek 3Di:
DVVVVVVLCVQFVVLVVVLVVLVVVLVVQVPDPDQDALVVLLVQLVVLLCCLVVVVTPDVVSSVSSNVSSVSSNVSSVVNVVVVD